Protein AF-A0A661IUP3-F1 (afdb_monomer_lite)

Secondary structure (DSSP, 8-state):
--EEEEE-S-SS-EEEEETTEEEEEE-TT--HHHHHHHTHHHHHHHHHHHHHHHHHHTTPPP----HHHHHHHHHHHHHHHHHHHT--------

Structure (mmCIF, N/CA/C/O backbone):
data_AF-A0A661IUP3-F1
#
_entry.id   AF-A0A661IUP3-F1
#
loop_
_atom_site.group_PDB
_atom_site.id
_atom_site.type_symbol
_atom_site.label_atom_id
_atom_site.label_alt_id
_atom_site.label_comp_id
_atom_site.label_asym_id
_atom_site.label_entity_id
_atom_site.label_seq_id
_atom_site.pdbx_PDB_ins_code
_atom_site.Cartn_x
_atom_site.Cartn_y
_atom_site.Cartn_z
_atom_site.occupancy
_atom_site.B_iso_or_equiv
_atom_site.auth_seq_id
_atom_site.auth_comp_id
_atom_site.auth_asym_id
_atom_site.auth_atom_id
_atom_site.pdbx_PDB_model_num
ATOM 1 N N . MET A 1 1 ? 14.272 -9.500 -12.184 1.00 65.00 1 MET A N 1
ATOM 2 C CA . MET A 1 1 ? 13.018 -8.892 -11.698 1.00 65.00 1 MET A CA 1
ATOM 3 C C . MET A 1 1 ? 12.098 -8.735 -12.888 1.00 65.00 1 MET A C 1
ATOM 5 O O . MET A 1 1 ? 12.494 -8.088 -13.850 1.00 65.00 1 MET A O 1
ATOM 9 N N . GLU A 1 2 ? 10.941 -9.385 -12.862 1.00 83.00 2 GLU A N 1
ATOM 10 C CA . GLU A 1 2 ? 9.963 -9.277 -13.945 1.00 83.00 2 GLU A CA 1
ATOM 11 C C . GLU A 1 2 ? 9.202 -7.953 -13.827 1.00 83.00 2 GLU A C 1
ATOM 13 O O . GLU A 1 2 ? 8.823 -7.539 -12.730 1.00 83.00 2 GLU A O 1
ATOM 18 N N . TYR A 1 3 ? 9.017 -7.262 -14.950 1.00 90.19 3 TYR A N 1
ATOM 19 C CA . TYR A 1 3 ? 8.218 -6.044 -15.024 1.00 90.19 3 TYR A CA 1
ATOM 20 C C . TYR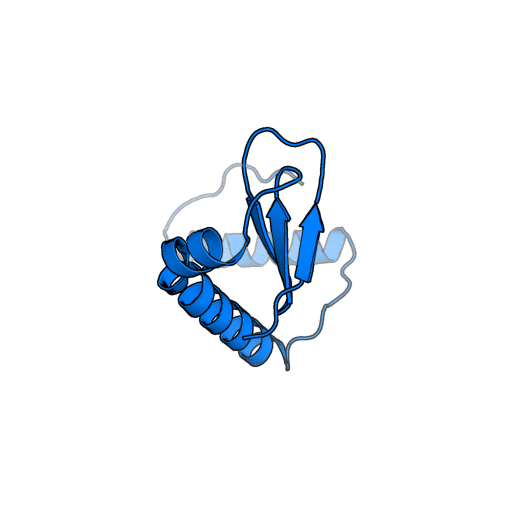 A 1 3 ? 7.446 -5.999 -16.336 1.00 90.19 3 TYR A C 1
ATOM 22 O O . TYR A 1 3 ? 7.913 -6.470 -17.374 1.00 90.19 3 TYR A O 1
ATOM 30 N N . LYS A 1 4 ? 6.259 -5.401 -16.291 1.00 92.75 4 LYS A N 1
ATOM 31 C CA . LYS A 1 4 ? 5.433 -5.147 -17.472 1.00 92.75 4 LYS A CA 1
ATOM 32 C C . LYS A 1 4 ? 5.706 -3.730 -17.968 1.00 92.75 4 LYS A C 1
ATOM 34 O O . LYS A 1 4 ? 5.932 -2.821 -17.170 1.00 92.75 4 LYS A O 1
ATOM 39 N N . VAL A 1 5 ? 5.654 -3.525 -19.280 1.00 94.25 5 VAL A N 1
ATOM 40 C CA . VAL A 1 5 ? 5.789 -2.198 -19.896 1.00 94.25 5 VAL A CA 1
ATOM 41 C C . VAL A 1 5 ? 4.511 -1.875 -20.657 1.00 94.25 5 VAL A C 1
ATOM 43 O O . VAL A 1 5 ? 4.031 -2.677 -21.453 1.00 94.25 5 VAL A O 1
ATOM 46 N N . SER A 1 6 ? 3.954 -0.693 -20.412 1.00 94.88 6 SER A N 1
ATOM 47 C CA . SER A 1 6 ? 2.789 -0.158 -21.109 1.00 94.88 6 SER A CA 1
ATOM 48 C C . SER A 1 6 ? 3.158 1.176 -21.741 1.00 94.88 6 SER A C 1
ATOM 50 O O . SER A 1 6 ? 3.362 2.174 -21.049 1.00 94.88 6 SER A O 1
ATOM 52 N N . TYR A 1 7 ? 3.226 1.202 -23.069 1.00 96.25 7 TYR A N 1
ATOM 53 C CA . TYR A 1 7 ? 3.434 2.441 -23.806 1.00 96.25 7 TYR A CA 1
ATOM 54 C C . TYR A 1 7 ? 2.121 3.207 -23.935 1.00 96.25 7 TYR A C 1
ATOM 56 O O . TYR A 1 7 ? 1.105 2.655 -24.359 1.00 96.25 7 TYR A O 1
ATOM 64 N N . ARG A 1 8 ? 2.125 4.479 -23.538 1.00 95.38 8 ARG A N 1
ATOM 65 C CA . ARG A 1 8 ? 0.938 5.341 -23.539 1.00 95.38 8 ARG A CA 1
ATOM 66 C C . ARG A 1 8 ? 1.294 6.740 -24.024 1.00 95.38 8 ARG A C 1
ATOM 68 O O . ARG A 1 8 ? 2.443 7.169 -23.960 1.00 95.38 8 ARG A O 1
ATOM 75 N N . ARG A 1 9 ? 0.281 7.497 -24.454 1.00 95.50 9 ARG A N 1
ATOM 76 C CA . ARG A 1 9 ? 0.420 8.928 -24.768 1.00 95.50 9 ARG A CA 1
ATOM 77 C C . ARG A 1 9 ? 0.519 9.738 -23.468 1.00 95.50 9 ARG A C 1
ATOM 79 O O . ARG A 1 9 ? -0.433 10.386 -23.049 1.00 95.50 9 ARG A O 1
ATOM 86 N N . VAL A 1 10 ? 1.668 9.646 -22.803 1.00 93.38 10 VAL A N 1
ATOM 87 C CA . VAL A 1 10 ? 2.000 10.361 -21.564 1.00 93.38 10 VAL A CA 1
ATOM 88 C C . VAL A 1 10 ? 3.257 11.199 -21.764 1.00 93.38 10 VAL A C 1
ATOM 90 O O . VAL A 1 10 ? 4.131 10.833 -22.542 1.00 93.38 10 VAL A O 1
ATOM 93 N N . LYS A 1 11 ? 3.358 12.324 -21.047 1.00 92.62 11 LYS A N 1
ATOM 94 C CA . LYS A 1 11 ? 4.539 13.200 -21.103 1.00 92.62 11 LYS A CA 1
ATOM 95 C C . LYS A 1 11 ? 5.731 12.642 -20.315 1.00 92.62 11 LYS A C 1
ATOM 97 O O . LYS A 1 11 ? 6.869 12.859 -20.708 1.00 92.62 11 LYS A O 1
ATOM 102 N N . TYR A 1 12 ? 5.470 11.934 -19.213 1.00 93.06 12 TYR A N 1
ATOM 103 C CA . TYR A 1 12 ? 6.501 11.460 -18.286 1.00 93.06 12 TYR A CA 1
ATOM 104 C C . TYR A 1 12 ? 6.336 9.967 -17.969 1.00 93.06 12 TYR A C 1
ATOM 106 O O . TYR A 1 12 ? 5.198 9.538 -17.738 1.00 93.06 12 TYR A O 1
ATOM 114 N N . PRO A 1 13 ? 7.445 9.202 -17.912 1.00 93.19 13 PRO A N 1
ATOM 115 C CA . PRO A 1 13 ? 7.477 7.845 -17.375 1.00 93.19 13 PRO A CA 1
ATOM 116 C C . PRO A 1 13 ? 6.894 7.740 -15.962 1.00 93.19 13 PRO A C 1
ATOM 118 O O . PRO A 1 13 ? 7.081 8.638 -15.139 1.00 93.19 13 PRO A O 1
ATOM 121 N N . ARG A 1 14 ? 6.218 6.630 -15.657 1.00 94.38 14 ARG A N 1
ATOM 122 C CA . ARG A 1 14 ? 5.700 6.320 -14.316 1.00 94.38 14 ARG A CA 1
ATOM 123 C C . ARG A 1 14 ? 6.050 4.892 -13.923 1.00 94.38 14 ARG A C 1
ATOM 125 O O . ARG A 1 14 ? 6.015 3.993 -14.760 1.00 94.38 14 ARG A O 1
ATOM 132 N N . LEU A 1 15 ? 6.341 4.704 -12.640 1.00 92.75 15 LEU A N 1
ATOM 133 C CA . LEU A 1 15 ? 6.449 3.396 -12.002 1.00 92.75 15 LEU A CA 1
ATOM 134 C C . LEU A 1 15 ? 5.190 3.170 -11.178 1.00 92.75 15 LEU A C 1
ATOM 136 O O . LEU A 1 15 ? 4.893 3.948 -10.273 1.00 92.75 15 LEU A O 1
ATOM 140 N N . GLU A 1 16 ? 4.467 2.102 -11.476 1.00 91.75 16 GLU A N 1
ATOM 141 C CA . GLU A 1 16 ? 3.396 1.605 -10.628 1.00 91.75 16 GLU A CA 1
ATOM 142 C C . GLU A 1 16 ? 3.824 0.260 -10.057 1.00 91.75 16 GLU A C 1
ATOM 144 O O . GLU A 1 16 ? 4.147 -0.657 -10.805 1.00 91.75 16 GLU A O 1
ATOM 149 N N . PHE A 1 17 ? 3.831 0.139 -8.731 1.00 88.25 17 PHE A N 1
ATOM 150 C CA . PHE A 1 17 ? 4.122 -1.121 -8.061 1.00 88.25 17 PHE A CA 1
ATOM 151 C C . PHE A 1 17 ? 2.926 -1.490 -7.193 1.00 88.25 17 PHE A C 1
ATOM 153 O O . PHE A 1 17 ? 2.680 -0.855 -6.166 1.00 88.25 17 PHE A O 1
ATOM 160 N N . LYS A 1 18 ? 2.139 -2.468 -7.642 1.00 79.81 18 LYS A N 1
ATOM 161 C CA . LYS A 1 18 ? 0.915 -2.896 -6.960 1.00 79.81 18 LYS A CA 1
ATOM 162 C C . LYS A 1 18 ? 1.004 -4.384 -6.675 1.00 79.81 18 LYS A C 1
ATOM 164 O O . LYS A 1 18 ? 1.184 -5.175 -7.591 1.00 79.81 18 LYS A O 1
ATOM 169 N N . THR A 1 19 ? 0.905 -4.743 -5.398 1.00 77.88 19 THR A N 1
ATOM 170 C CA . THR A 1 19 ? 0.728 -6.137 -4.951 1.00 77.88 19 THR A CA 1
ATOM 171 C C . THR A 1 19 ? 1.777 -7.121 -5.489 1.00 77.88 19 THR A C 1
ATOM 173 O O . THR A 1 19 ? 1.477 -8.281 -5.739 1.00 77.88 19 THR A O 1
ATOM 176 N N . GLY A 1 20 ? 3.018 -6.666 -5.683 1.00 80.44 20 GLY A N 1
ATOM 177 C CA . GLY A 1 20 ? 4.103 -7.505 -6.201 1.00 80.44 20 GLY A CA 1
ATOM 178 C C . GLY A 1 20 ? 4.287 -7.453 -7.720 1.00 80.44 20 GLY A C 1
ATOM 179 O O . GLY A 1 20 ? 5.288 -7.967 -8.209 1.00 80.44 20 GLY A O 1
ATOM 180 N N . GLU A 1 21 ? 3.438 -6.731 -8.456 1.00 89.00 21 GLU A N 1
ATOM 181 C CA . GLU A 1 21 ? 3.629 -6.479 -9.886 1.00 89.00 21 GLU A CA 1
ATOM 182 C C . GLU A 1 21 ? 4.177 -5.073 -10.165 1.00 89.00 21 GLU A C 1
ATOM 184 O O . GLU A 1 21 ? 3.546 -4.062 -9.834 1.00 89.00 21 GLU A O 1
ATOM 189 N N . LEU A 1 22 ? 5.341 -5.010 -10.819 1.00 92.44 22 LEU A N 1
ATOM 190 C CA . LEU A 1 22 ? 5.928 -3.766 -11.310 1.00 92.44 22 LEU A CA 1
ATOM 191 C C . LEU A 1 22 ? 5.455 -3.476 -12.743 1.00 92.44 22 LEU A C 1
ATOM 193 O O . LEU A 1 22 ? 5.699 -4.257 -13.665 1.00 92.44 22 LEU A O 1
ATOM 197 N N . LEU A 1 23 ? 4.824 -2.320 -12.935 1.00 94.19 23 LEU A N 1
ATOM 198 C CA . LEU A 1 23 ? 4.368 -1.801 -14.220 1.00 94.19 23 LEU A CA 1
ATOM 199 C C . LEU A 1 23 ? 5.063 -0.473 -14.534 1.00 94.19 23 LEU A C 1
ATOM 201 O O . LEU A 1 23 ? 4.948 0.508 -13.799 1.00 94.19 23 LEU A O 1
ATOM 205 N N . LEU A 1 24 ? 5.742 -0.429 -15.676 1.00 94.44 24 LEU A N 1
ATOM 206 C CA . LEU A 1 24 ? 6.310 0.785 -16.242 1.00 94.44 24 LEU A CA 1
ATOM 207 C C . LEU A 1 24 ? 5.343 1.362 -17.266 1.00 94.44 24 LEU A C 1
ATOM 209 O O . LEU A 1 24 ? 5.024 0.713 -18.259 1.00 94.44 24 LEU A O 1
ATOM 213 N N . ILE A 1 25 ? 4.912 2.601 -17.055 1.00 95.50 25 ILE A N 1
ATOM 214 C CA . ILE A 1 25 ? 4.139 3.349 -18.046 1.00 95.50 25 ILE A CA 1
ATOM 215 C C . ILE A 1 25 ? 5.081 4.339 -18.714 1.00 95.50 25 ILE A C 1
ATOM 217 O O . ILE A 1 25 ? 5.555 5.264 -18.057 1.00 95.50 25 ILE A O 1
ATOM 221 N N . LEU A 1 26 ? 5.347 4.157 -20.005 1.00 95.81 26 LEU A N 1
ATOM 222 C CA . LEU A 1 26 ? 6.328 4.949 -20.748 1.00 95.81 26 LEU A CA 1
ATOM 223 C C . LEU A 1 26 ? 5.681 5.701 -21.918 1.00 95.81 26 LEU A C 1
ATOM 225 O O . LEU A 1 26 ? 4.724 5.199 -22.514 1.00 95.81 26 LEU A O 1
ATOM 229 N N . PRO A 1 27 ? 6.204 6.882 -22.296 1.00 95.81 27 PRO A N 1
ATOM 230 C CA . PRO A 1 27 ? 5.943 7.455 -23.610 1.00 95.81 27 PRO A CA 1
ATOM 231 C C . PRO A 1 27 ? 6.411 6.500 -24.717 1.00 95.81 27 PRO A C 1
ATOM 233 O O . PRO A 1 27 ? 7.376 5.754 -24.536 1.00 95.81 27 PRO A O 1
ATOM 236 N N . PHE A 1 28 ? 5.751 6.531 -25.875 1.00 94.94 28 PHE A N 1
ATOM 237 C CA . PHE A 1 28 ? 6.158 5.728 -27.032 1.00 94.94 28 PHE A CA 1
ATOM 238 C C . PHE A 1 28 ? 7.622 5.993 -27.424 1.00 94.94 28 PHE A C 1
ATOM 240 O O . PHE A 1 28 ? 8.068 7.139 -27.428 1.00 94.94 28 PHE A O 1
ATOM 247 N N . GLY A 1 29 ? 8.352 4.926 -27.763 1.00 90.81 29 GLY A N 1
ATOM 248 C CA . GLY A 1 29 ? 9.739 5.000 -28.235 1.00 90.81 29 GLY A CA 1
ATOM 249 C C . GLY A 1 29 ? 10.807 5.141 -27.145 1.00 90.81 29 GLY A C 1
ATOM 250 O O . GLY A 1 29 ? 11.985 5.217 -27.481 1.00 90.81 29 GLY A O 1
ATOM 251 N N . GLN A 1 30 ? 10.439 5.167 -25.859 1.00 92.38 30 GLN A N 1
ATOM 252 C CA . GLN A 1 30 ? 11.422 5.193 -24.770 1.00 92.38 30 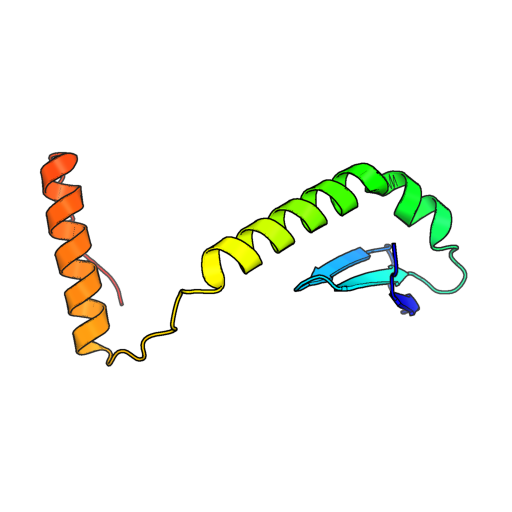GLN A CA 1
ATOM 253 C C . GLN A 1 30 ? 11.852 3.792 -24.332 1.00 92.38 30 GLN A C 1
ATOM 255 O O . GLN A 1 30 ? 11.018 2.905 -24.174 1.00 92.38 30 GLN A O 1
ATOM 260 N N . ASP A 1 31 ? 13.147 3.617 -24.068 1.00 91.69 31 ASP A N 1
ATOM 261 C CA . ASP A 1 31 ? 13.676 2.378 -23.495 1.00 91.69 31 ASP A CA 1
ATOM 262 C C . ASP A 1 31 ? 13.321 2.286 -21.994 1.00 91.69 31 ASP A C 1
ATOM 264 O O . ASP A 1 31 ? 13.621 3.216 -21.235 1.00 91.69 31 ASP A O 1
ATOM 268 N N . PRO A 1 32 ? 12.703 1.188 -21.522 1.00 92.00 32 PRO A N 1
ATOM 269 C CA . PRO A 1 32 ? 12.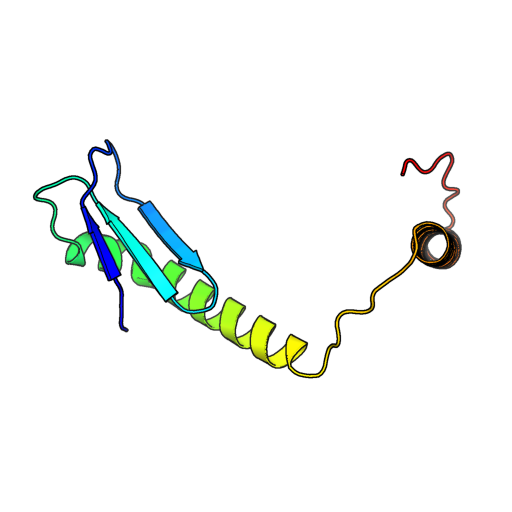480 0.951 -20.098 1.00 92.00 32 PRO A CA 1
ATOM 270 C C . PRO A 1 32 ? 13.764 0.821 -19.271 1.00 92.00 32 PRO A C 1
ATOM 272 O O . PRO A 1 32 ? 13.752 1.195 -18.095 1.00 92.00 32 PRO A O 1
ATOM 275 N N . LYS A 1 33 ? 14.867 0.298 -19.827 1.00 92.19 33 LYS A N 1
ATOM 276 C CA . LYS A 1 33 ? 16.047 -0.097 -19.032 1.00 92.19 33 LYS A CA 1
ATOM 277 C C . LYS A 1 33 ? 16.669 1.054 -18.229 1.00 92.19 33 LYS A C 1
ATOM 279 O O . LYS A 1 33 ? 16.841 0.873 -17.023 1.00 92.19 33 LYS A O 1
ATOM 284 N N . PRO A 1 34 ? 16.954 2.240 -18.807 1.00 91.62 34 PRO A N 1
ATOM 285 C CA . PRO A 1 34 ? 17.547 3.345 -18.052 1.00 91.62 34 PRO A CA 1
ATOM 286 C C . PRO A 1 34 ? 16.630 3.844 -16.931 1.00 91.62 34 PRO A C 1
ATOM 288 O O . PRO A 1 34 ? 17.098 4.298 -15.888 1.00 91.62 34 PRO A O 1
ATOM 291 N N . PHE A 1 35 ? 15.314 3.749 -17.135 1.00 90.62 35 PHE A N 1
ATOM 292 C CA . PHE A 1 35 ? 14.329 4.172 -16.150 1.00 90.62 35 PHE A CA 1
ATOM 293 C C . PHE A 1 35 ? 14.244 3.191 -14.975 1.00 90.62 35 PHE A C 1
ATOM 295 O O . PHE A 1 35 ? 14.260 3.625 -13.824 1.00 90.62 35 PHE A O 1
ATOM 302 N N . VAL A 1 36 ? 14.238 1.878 -15.240 1.00 91.69 36 VAL A N 1
ATOM 303 C CA . VAL A 1 36 ? 14.346 0.853 -14.184 1.00 91.69 36 VAL A CA 1
ATOM 304 C C . VAL A 1 36 ? 15.638 1.040 -13.394 1.00 91.69 36 VAL A C 1
ATOM 306 O O . VAL A 1 36 ? 15.607 1.076 -12.168 1.00 91.69 36 VAL A O 1
ATOM 309 N N . GLU A 1 37 ? 16.757 1.215 -14.094 1.00 93.62 37 GLU A N 1
ATOM 310 C CA . GLU A 1 37 ? 18.081 1.348 -13.492 1.00 93.62 37 GLU A CA 1
ATOM 311 C C . GLU A 1 37 ? 18.160 2.533 -12.529 1.00 93.62 37 GLU A C 1
ATOM 313 O O . GLU A 1 37 ? 18.551 2.391 -11.369 1.00 93.62 37 GLU A O 1
ATOM 318 N N . LYS A 1 38 ? 17.692 3.697 -12.990 1.00 94.00 38 LYS A N 1
ATOM 319 C CA . LYS A 1 38 ? 17.635 4.928 -12.199 1.00 94.00 38 LYS A CA 1
ATOM 320 C C . LYS A 1 38 ? 16.841 4.758 -10.903 1.00 94.00 38 LYS A C 1
ATOM 322 O O . LYS A 1 38 ? 17.149 5.405 -9.904 1.00 94.00 38 LYS A O 1
ATOM 327 N N . HIS A 1 39 ? 15.818 3.906 -10.915 1.00 93.06 39 HIS A N 1
ATOM 328 C CA . HIS A 1 39 ? 14.906 3.709 -9.793 1.00 93.06 39 HIS A CA 1
ATOM 329 C C . HIS A 1 39 ? 15.101 2.375 -9.060 1.00 93.06 39 HIS A C 1
ATOM 331 O O . HIS A 1 39 ? 14.301 2.061 -8.177 1.00 93.06 39 HIS A O 1
ATOM 337 N N . ARG A 1 40 ? 16.173 1.621 -9.349 1.00 92.69 40 ARG A N 1
ATOM 338 C CA . ARG A 1 40 ? 16.405 0.270 -8.812 1.00 92.69 40 ARG A CA 1
ATOM 339 C C . ARG A 1 40 ? 16.235 0.190 -7.294 1.00 92.69 40 ARG A C 1
ATOM 341 O O . ARG A 1 40 ? 15.441 -0.612 -6.820 1.00 92.69 40 ARG A O 1
ATOM 348 N N . ARG A 1 41 ? 16.898 1.072 -6.537 1.00 94.94 41 ARG A N 1
ATOM 349 C CA . ARG A 1 41 ? 16.824 1.062 -5.061 1.00 94.94 41 ARG A CA 1
ATOM 350 C C . ARG A 1 41 ? 15.400 1.258 -4.540 1.00 94.94 41 ARG A C 1
ATOM 352 O O . ARG A 1 41 ? 14.992 0.614 -3.582 1.00 94.94 41 ARG A O 1
ATOM 359 N N . TRP A 1 42 ? 14.639 2.156 -5.169 1.00 93.69 42 TRP A N 1
ATOM 360 C CA . TRP A 1 42 ? 13.246 2.394 -4.789 1.00 93.69 42 TRP A CA 1
ATOM 361 C C . TRP A 1 42 ? 12.378 1.172 -5.092 1.00 93.69 42 TRP A C 1
ATOM 363 O O . TRP A 1 42 ? 11.544 0.792 -4.274 1.00 93.69 42 TRP A O 1
ATOM 373 N N . ILE A 1 43 ? 12.601 0.546 -6.250 1.00 92.12 43 ILE A N 1
ATOM 374 C CA . ILE A 1 43 ? 11.900 -0.665 -6.670 1.00 92.12 43 ILE A CA 1
ATOM 375 C C . ILE A 1 43 ? 12.167 -1.802 -5.673 1.00 92.12 43 ILE A C 1
ATOM 377 O O . ILE A 1 43 ? 11.222 -2.408 -5.178 1.00 92.12 43 ILE A O 1
ATOM 381 N N . GLU A 1 44 ? 13.430 -2.060 -5.335 1.00 92.19 44 GLU A N 1
ATOM 382 C CA . GLU A 1 44 ? 13.830 -3.112 -4.393 1.00 92.19 44 GLU A CA 1
ATOM 383 C C . GLU A 1 44 ? 13.230 -2.889 -3.000 1.00 92.19 44 GLU A C 1
ATOM 385 O O . GLU A 1 44 ? 12.568 -3.783 -2.468 1.00 92.19 44 GLU A O 1
ATOM 390 N N . GLY A 1 45 ? 13.357 -1.674 -2.455 1.00 93.25 45 GLY A N 1
ATOM 391 C CA . GLY A 1 45 ? 12.787 -1.338 -1.148 1.00 93.25 45 GLY A CA 1
ATOM 392 C C . GLY A 1 45 ? 11.260 -1.454 -1.120 1.00 93.25 45 GLY A C 1
ATOM 393 O O . GLY A 1 45 ? 10.681 -1.931 -0.145 1.00 93.25 45 GLY A O 1
ATOM 394 N N . LYS A 1 46 ? 10.572 -1.090 -2.211 1.00 92.31 46 LYS A N 1
ATOM 395 C CA . LYS A 1 46 ? 9.120 -1.300 -2.314 1.00 92.31 46 LYS A CA 1
ATOM 396 C C . LYS A 1 46 ? 8.738 -2.772 -2.433 1.00 92.31 46 LYS A C 1
ATOM 398 O O . LYS A 1 46 ? 7.722 -3.162 -1.861 1.00 92.31 46 LYS A O 1
ATOM 403 N N . ALA A 1 47 ? 9.532 -3.585 -3.124 1.00 91.69 47 ALA A N 1
ATOM 404 C CA . ALA A 1 47 ? 9.318 -5.029 -3.212 1.00 91.69 47 ALA A CA 1
ATOM 405 C C . ALA A 1 47 ? 9.431 -5.695 -1.836 1.00 91.69 47 ALA A C 1
ATOM 407 O O . ALA A 1 47 ? 8.617 -6.549 -1.490 1.00 91.69 47 ALA A O 1
ATOM 408 N N . GLU A 1 48 ? 10.432 -5.318 -1.046 1.00 93.06 48 GLU A N 1
ATOM 409 C CA . GLU A 1 48 ? 10.592 -5.795 0.326 1.00 93.06 48 GLU A CA 1
ATOM 410 C C . GLU A 1 48 ? 9.419 -5.389 1.216 1.00 93.06 48 GLU A C 1
ATOM 412 O O . GLU A 1 48 ? 8.767 -6.266 1.780 1.00 93.06 48 GLU A O 1
ATOM 417 N N . PHE A 1 49 ? 9.055 -4.107 1.215 1.00 92.81 49 PHE A N 1
ATOM 418 C CA . PHE A 1 49 ? 7.908 -3.605 1.968 1.00 92.81 49 PHE A CA 1
ATOM 419 C C . PHE A 1 49 ? 6.604 -4.358 1.647 1.00 92.81 49 PHE A C 1
ATOM 421 O O . PHE A 1 49 ? 5.858 -4.741 2.547 1.00 92.81 49 PHE A O 1
ATOM 428 N N . ILE A 1 50 ? 6.317 -4.603 0.361 1.00 91.12 50 ILE A N 1
ATOM 429 C CA . ILE A 1 50 ? 5.117 -5.351 -0.046 1.00 91.12 50 ILE A CA 1
ATOM 430 C C . ILE A 1 50 ? 5.188 -6.802 0.447 1.00 91.12 50 ILE A C 1
ATOM 432 O O . ILE A 1 50 ? 4.187 -7.321 0.939 1.00 91.12 50 ILE A O 1
ATOM 436 N N . ARG A 1 51 ? 6.352 -7.460 0.345 1.00 91.25 51 ARG A N 1
ATOM 437 C CA . ARG A 1 51 ? 6.536 -8.836 0.838 1.00 91.25 51 ARG A CA 1
ATOM 438 C C . ARG A 1 51 ? 6.318 -8.934 2.345 1.00 91.25 51 ARG A C 1
ATOM 440 O O . ARG A 1 51 ? 5.663 -9.871 2.793 1.00 91.25 51 ARG A O 1
ATOM 447 N N . GLU A 1 52 ? 6.825 -7.975 3.112 1.00 93.62 52 GLU A N 1
ATOM 448 C CA . GLU A 1 52 ? 6.583 -7.885 4.554 1.00 93.62 52 GLU A CA 1
ATOM 449 C C . GLU A 1 52 ? 5.100 -7.702 4.862 1.00 93.62 52 GLU A C 1
ATOM 451 O O . GLU A 1 52 ? 4.533 -8.496 5.605 1.00 93.62 52 GLU A O 1
ATOM 456 N N . CYS A 1 53 ? 4.435 -6.757 4.196 1.00 92.50 53 CYS A N 1
ATOM 457 C CA . CYS A 1 53 ? 3.000 -6.537 4.373 1.00 92.50 53 CYS A CA 1
ATOM 458 C C . CYS A 1 53 ? 2.169 -7.794 4.063 1.00 92.50 53 CYS A C 1
ATOM 460 O O . CYS A 1 53 ? 1.216 -8.100 4.782 1.00 92.50 53 CYS A O 1
ATOM 462 N N . LEU A 1 54 ? 2.509 -8.536 3.003 1.00 90.88 54 LEU A N 1
ATOM 463 C CA . LEU A 1 54 ? 1.828 -9.787 2.645 1.00 90.88 54 LEU A CA 1
ATOM 464 C C . LEU A 1 54 ? 2.063 -10.881 3.692 1.00 90.88 54 LEU A C 1
ATOM 466 O O . LEU A 1 54 ? 1.126 -11.570 4.090 1.00 90.88 54 LEU A O 1
ATOM 470 N N . ARG A 1 55 ? 3.296 -11.011 4.187 1.00 92.56 55 ARG A N 1
ATOM 471 C CA . ARG A 1 55 ? 3.638 -11.949 5.260 1.00 92.56 55 ARG A CA 1
ATOM 472 C C . ARG A 1 55 ? 2.880 -11.623 6.547 1.00 92.56 55 ARG A C 1
ATOM 474 O O . ARG A 1 55 ? 2.210 -12.502 7.086 1.00 92.56 55 ARG A O 1
ATOM 481 N N . ASP A 1 56 ? 2.886 -10.365 6.970 1.00 93.56 56 ASP A N 1
ATOM 482 C CA . ASP A 1 56 ? 2.232 -9.905 8.198 1.00 93.56 56 ASP A CA 1
ATOM 483 C C . ASP A 1 56 ? 0.703 -9.944 8.113 1.00 93.56 56 ASP A C 1
ATOM 485 O O . ASP A 1 56 ? 0.016 -9.900 9.138 1.00 93.56 56 ASP A O 1
ATOM 489 N N . SER A 1 57 ? 0.145 -9.963 6.900 1.00 92.75 57 SER A N 1
ATOM 490 C CA . SER A 1 57 ? -1.300 -10.054 6.664 1.00 92.75 57 SER A CA 1
ATOM 491 C C . SER A 1 57 ? -1.797 -11.467 6.380 1.00 92.75 57 SER A C 1
ATOM 493 O O . SER A 1 57 ? -3.000 -11.684 6.460 1.00 92.75 57 SER A O 1
ATOM 495 N N . SER A 1 58 ? -0.912 -12.440 6.144 1.00 90.81 58 SER A N 1
ATOM 496 C CA . SER A 1 58 ? -1.279 -13.820 5.783 1.00 90.81 58 SER A CA 1
ATOM 497 C C . SER A 1 58 ? -2.252 -14.501 6.760 1.00 90.81 58 SER A C 1
ATOM 499 O O . SER A 1 58 ? -3.111 -15.271 6.339 1.00 90.81 58 SER A O 1
ATOM 501 N N . GLY A 1 59 ? -2.160 -14.192 8.057 1.00 90.62 59 GLY A N 1
ATOM 502 C CA . GLY A 1 59 ? -3.068 -14.701 9.093 1.00 90.62 59 GLY A CA 1
ATOM 503 C C . GLY A 1 59 ? -4.218 -13.759 9.465 1.00 90.62 59 GLY A C 1
ATOM 504 O O . GLY A 1 59 ? -5.055 -14.110 10.298 1.00 90.62 59 GLY A O 1
ATOM 505 N N . LYS A 1 60 ? -4.270 -12.553 8.888 1.00 92.75 60 LYS A N 1
ATOM 506 C CA . LYS A 1 60 ? -5.278 -11.539 9.217 1.00 92.75 60 LYS A CA 1
ATOM 507 C C . LYS A 1 60 ? -6.512 -11.751 8.348 1.00 92.75 60 LYS A C 1
ATOM 509 O O . LYS A 1 60 ? -6.427 -11.786 7.125 1.00 92.75 60 LYS A O 1
ATOM 514 N N . ARG A 1 61 ? -7.680 -11.854 8.980 1.00 91.31 61 ARG A N 1
ATOM 515 C CA . ARG A 1 61 ? -8.963 -11.922 8.270 1.00 91.31 61 ARG A CA 1
ATOM 516 C C . ARG A 1 61 ? -9.597 -10.545 8.228 1.00 91.31 61 ARG A C 1
ATOM 518 O O . ARG A 1 61 ? -9.601 -9.828 9.229 1.00 91.31 61 ARG A O 1
ATOM 525 N N . LEU A 1 62 ? -10.160 -10.199 7.077 1.00 90.19 62 LEU A N 1
ATOM 526 C CA . LEU A 1 62 ? -11.070 -9.068 6.995 1.00 90.19 62 LEU A CA 1
ATOM 527 C C . LEU A 1 62 ? -12.344 -9.435 7.756 1.00 90.19 62 LEU A C 1
ATOM 529 O O . LEU A 1 62 ? -12.912 -10.505 7.554 1.00 90.19 62 LEU A O 1
ATOM 533 N N . VAL A 1 63 ? -12.746 -8.555 8.667 1.00 91.44 63 VAL A N 1
ATOM 534 C CA . VAL A 1 63 ? -13.971 -8.706 9.450 1.00 91.44 63 VAL A CA 1
ATOM 535 C C . VAL A 1 63 ? -14.969 -7.705 8.906 1.00 91.44 63 VAL A C 1
ATOM 537 O O . VAL A 1 63 ? -14.724 -6.496 8.966 1.00 91.44 63 VAL A O 1
ATOM 540 N N . GLU A 1 64 ? -16.080 -8.207 8.382 1.00 93.75 64 GLU A N 1
ATOM 541 C CA . GLU A 1 64 ? -17.217 -7.361 8.048 1.00 93.75 64 GLU A CA 1
ATOM 542 C C . GLU A 1 64 ? -17.848 -6.846 9.338 1.00 93.75 64 GLU A C 1
ATOM 544 O O . GLU A 1 64 ? -18.073 -7.598 10.284 1.00 93.75 64 GLU A O 1
ATOM 549 N N . ARG A 1 65 ? -18.077 -5.536 9.393 1.00 93.12 65 ARG A N 1
ATOM 550 C CA . ARG A 1 65 ? -18.693 -4.874 10.539 1.00 93.12 65 ARG A CA 1
ATOM 551 C C . ARG A 1 65 ? -19.828 -4.002 10.052 1.00 93.12 65 ARG A C 1
ATOM 553 O O . ARG A 1 65 ? -19.667 -3.222 9.113 1.00 93.12 65 ARG A O 1
ATOM 560 N N . SER A 1 66 ? -20.953 -4.084 10.740 1.00 97.06 66 SER A N 1
ATOM 561 C CA . SER A 1 66 ? -22.012 -3.095 10.633 1.00 97.06 66 SER A CA 1
ATOM 562 C C . SER A 1 66 ? -21.501 -1.713 11.053 1.00 97.06 66 SER A C 1
ATOM 564 O O . SER A 1 66 ? -20.515 -1.561 11.784 1.00 97.06 66 SER A O 1
ATOM 566 N N . ARG A 1 67 ? -22.219 -0.661 10.646 1.00 96.38 67 ARG A N 1
ATOM 567 C CA . ARG A 1 67 ? -21.896 0.715 11.057 1.00 96.38 67 ARG A CA 1
ATOM 568 C C . ARG A 1 67 ? -21.893 0.880 12.585 1.00 96.38 67 ARG A C 1
ATOM 570 O O . ARG A 1 67 ? -21.131 1.698 13.094 1.00 96.38 67 ARG A O 1
ATOM 577 N N . GLY A 1 68 ? -22.734 0.128 13.300 1.00 97.00 68 GLY A N 1
ATOM 578 C CA . GLY A 1 68 ? -22.794 0.130 14.764 1.00 97.00 68 GLY A CA 1
ATOM 579 C C . GLY A 1 68 ? -21.543 -0.476 15.396 1.00 97.00 68 GLY A C 1
ATOM 580 O O . GLY A 1 68 ? -20.900 0.178 16.212 1.00 97.00 68 GLY A O 1
ATOM 581 N N . GLU A 1 69 ? -21.148 -1.673 14.957 1.00 97.12 69 GLU A N 1
ATOM 582 C CA . GLU A 1 69 ? -19.932 -2.354 15.433 1.00 97.12 69 GLU A CA 1
ATOM 583 C C . GLU A 1 69 ? -18.669 -1.547 15.127 1.00 97.12 69 GLU A C 1
ATOM 585 O O . GLU A 1 69 ? -17.779 -1.440 15.968 1.00 97.12 69 GLU A O 1
ATOM 590 N N . PHE A 1 70 ? -18.604 -0.924 13.945 1.00 95.81 70 PHE A N 1
ATOM 591 C CA . PHE A 1 70 ? -17.505 -0.031 13.587 1.00 95.81 70 PHE A CA 1
ATOM 592 C C . PHE A 1 70 ? -17.410 1.171 14.534 1.00 95.81 70 PHE A C 1
ATOM 594 O O . PHE A 1 70 ? -16.338 1.447 15.069 1.00 95.81 70 PHE A O 1
ATOM 601 N N . LYS A 1 71 ? -18.528 1.869 14.781 1.00 97.19 71 LYS A N 1
ATOM 602 C CA . LYS A 1 71 ? -18.555 2.999 15.723 1.00 97.19 71 LYS A CA 1
ATOM 603 C C . LYS A 1 71 ? -18.161 2.561 17.131 1.00 97.19 71 LYS A C 1
ATOM 605 O O . LYS A 1 71 ? -17.373 3.254 17.763 1.00 97.19 71 LYS A O 1
ATOM 610 N N . GLY A 1 72 ? -18.671 1.418 17.593 1.00 96.75 72 GLY A N 1
ATOM 611 C CA . GLY A 1 72 ? -18.321 0.844 18.893 1.00 96.75 72 GLY A CA 1
ATOM 612 C C . GLY A 1 72 ? -16.817 0.607 19.038 1.00 96.75 72 GLY A C 1
ATOM 613 O O . GLY A 1 72 ? -16.225 1.070 20.007 1.00 96.75 72 GLY A O 1
ATOM 614 N N . LEU A 1 73 ? -16.188 -0.013 18.033 1.00 96.75 73 LEU A N 1
ATOM 615 C CA . LEU A 1 73 ? -14.737 -0.225 17.999 1.00 96.75 73 LEU A CA 1
ATOM 616 C C . LEU A 1 73 ? -13.953 1.096 18.015 1.00 96.75 73 LEU A C 1
ATOM 618 O O . LEU A 1 73 ? -12.954 1.224 18.715 1.00 96.75 73 LEU A O 1
ATOM 622 N N . VAL A 1 74 ? -14.391 2.097 17.247 1.00 96.62 74 VAL A N 1
ATOM 623 C CA . VAL A 1 74 ? -13.735 3.413 17.243 1.00 96.62 74 VAL A CA 1
ATOM 624 C C . VAL A 1 74 ? -13.826 4.067 18.622 1.00 96.62 74 VAL A C 1
ATOM 626 O O . VAL A 1 74 ? -12.829 4.598 19.105 1.00 96.62 74 VAL A O 1
ATOM 629 N N . TYR A 1 75 ? -14.986 4.010 19.280 1.00 97.00 75 TYR A N 1
ATOM 630 C CA . TYR A 1 75 ? -15.143 4.577 20.618 1.00 97.00 75 TYR A CA 1
ATOM 631 C C . TYR A 1 75 ? -14.312 3.846 21.677 1.00 97.00 75 TYR A C 1
ATOM 633 O O . TYR A 1 75 ? -13.730 4.526 22.518 1.00 97.00 75 TYR A O 1
ATOM 641 N N . SER A 1 76 ? -14.183 2.514 21.612 1.00 97.19 76 SER A N 1
ATOM 642 C CA . SER A 1 76 ? -13.336 1.773 22.558 1.00 9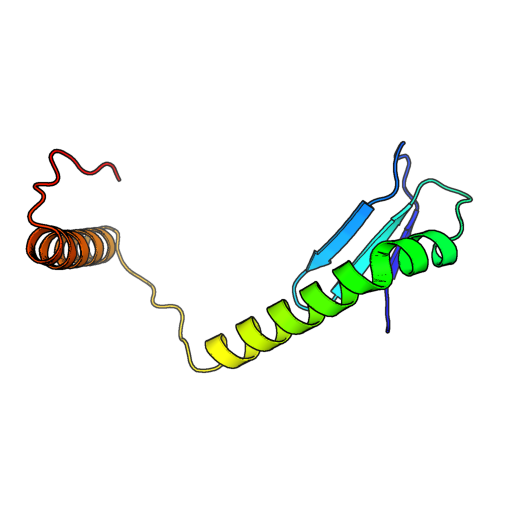7.19 76 SER A CA 1
ATOM 643 C C . SER A 1 76 ? -11.856 2.141 22.415 1.00 97.19 76 SER A C 1
ATOM 645 O O . SER A 1 76 ? -11.173 2.344 23.412 1.00 97.19 76 SER A O 1
ATOM 647 N N . LEU A 1 77 ? -11.372 2.299 21.177 1.00 97.25 77 LEU A N 1
ATOM 648 C CA . LEU A 1 77 ? -9.999 2.747 20.912 1.00 97.25 77 LEU A CA 1
ATOM 649 C C . LEU A 1 77 ? -9.767 4.188 21.380 1.00 97.25 77 LEU A C 1
ATOM 651 O O . LEU A 1 77 ? -8.714 4.504 21.927 1.00 97.25 77 LEU A O 1
ATOM 655 N N . ILE A 1 78 ? -10.751 5.071 21.176 1.00 96.94 78 ILE A N 1
ATOM 656 C CA . ILE A 1 78 ? -10.679 6.450 21.667 1.00 96.94 78 ILE A CA 1
ATOM 657 C C . ILE A 1 78 ? -10.564 6.466 23.185 1.00 96.94 78 ILE A C 1
ATOM 659 O O . ILE A 1 78 ? -9.737 7.207 23.696 1.00 96.94 78 ILE A O 1
ATOM 663 N N . GLU A 1 79 ? -11.368 5.677 23.895 1.00 96.50 79 GLU A N 1
ATOM 664 C CA . GLU A 1 79 ? -11.325 5.612 25.356 1.00 96.50 79 GLU A CA 1
ATOM 665 C C . GLU A 1 79 ? -9.948 5.167 25.867 1.00 96.50 79 GLU A C 1
ATOM 667 O O . GLU A 1 79 ? -9.374 5.833 26.732 1.00 96.50 79 GLU A O 1
ATOM 672 N N . GLU A 1 80 ? -9.395 4.099 25.287 1.00 97.81 80 GLU A N 1
ATOM 673 C CA . GLU A 1 80 ? -8.070 3.568 25.624 1.00 97.81 80 GLU A CA 1
ATOM 674 C C . GLU A 1 80 ? -6.970 4.621 25.425 1.00 97.81 80 GLU A C 1
ATOM 676 O O . GLU A 1 80 ? -6.254 4.969 26.368 1.00 97.81 80 GLU A O 1
ATOM 681 N N . ILE A 1 81 ? -6.899 5.208 24.228 1.00 96.94 81 ILE A N 1
ATOM 682 C CA . ILE A 1 81 ? -5.868 6.190 23.865 1.00 96.94 81 ILE A CA 1
ATOM 683 C C . ILE A 1 81 ? -6.051 7.498 24.647 1.00 96.94 81 ILE A C 1
ATOM 685 O O . ILE A 1 81 ? -5.077 8.109 25.085 1.00 96.94 81 ILE A O 1
ATOM 689 N N . SER A 1 82 ? -7.294 7.946 24.860 1.00 96.81 82 SER A N 1
ATOM 690 C CA . SER A 1 82 ? -7.589 9.130 25.675 1.00 96.81 82 SER A CA 1
ATOM 691 C C . SER A 1 82 ? -7.089 8.970 27.102 1.00 96.81 82 SER A C 1
ATOM 693 O O . SER A 1 82 ? -6.567 9.929 27.672 1.00 96.81 82 SER A O 1
ATOM 695 N N . LYS A 1 83 ? -7.242 7.772 27.675 1.00 96.69 83 LYS A N 1
ATOM 696 C CA . LYS A 1 83 ? -6.757 7.456 29.016 1.00 96.69 83 LYS A CA 1
ATOM 697 C C . LYS A 1 83 ? -5.231 7.430 29.064 1.00 96.69 83 LYS A C 1
ATOM 699 O O . LYS A 1 83 ? -4.666 8.012 29.984 1.00 96.69 83 LYS A O 1
ATOM 704 N N . GLU A 1 84 ? -4.585 6.801 28.085 1.00 97.62 84 GLU A N 1
ATOM 705 C CA . GLU A 1 84 ? -3.121 6.730 27.994 1.00 97.62 84 GLU A CA 1
ATOM 706 C C . GLU A 1 84 ? -2.485 8.120 27.856 1.00 97.62 84 GLU A C 1
ATOM 708 O O . GLU A 1 84 ? -1.533 8.449 28.560 1.00 97.62 84 GLU A O 1
ATOM 713 N N . LEU A 1 85 ? -3.046 8.966 26.989 1.00 96.75 85 LEU A N 1
ATOM 714 C CA . LEU A 1 85 ? -2.506 10.294 26.693 1.00 96.75 85 LEU A CA 1
ATOM 715 C C . LEU A 1 85 ? -3.028 11.400 27.625 1.00 96.75 85 LEU A C 1
ATOM 717 O O . LEU A 1 85 ? -2.567 12.537 27.542 1.00 96.75 85 LEU A O 1
ATOM 721 N N . GLY A 1 86 ? -4.017 11.111 28.477 1.00 96.62 86 GLY A N 1
ATOM 722 C CA . GLY A 1 86 ? -4.659 12.104 29.347 1.00 96.62 86 GLY A CA 1
ATOM 723 C C . GLY A 1 86 ? -5.434 13.190 28.588 1.00 96.62 86 GLY A C 1
ATOM 724 O O . GLY A 1 86 ? -5.603 14.302 29.090 1.00 96.62 86 GLY A O 1
ATOM 725 N N . VAL A 1 87 ? -5.897 12.900 27.369 1.00 95.88 87 VAL A N 1
ATOM 726 C CA . VAL A 1 87 ? -6.597 13.862 26.502 1.00 95.88 87 VAL A CA 1
ATOM 727 C C . VAL A 1 87 ? -8.074 13.527 26.367 1.00 95.88 87 VAL A C 1
ATOM 729 O O . VAL A 1 87 ? -8.468 12.365 26.317 1.00 95.88 87 VAL A O 1
ATOM 732 N N . LYS A 1 88 ? -8.919 14.551 26.221 1.00 94.19 88 LYS A N 1
ATOM 733 C CA . LYS A 1 88 ? -10.357 14.374 25.982 1.00 94.19 88 LYS A CA 1
ATOM 734 C C . LYS A 1 88 ? -10.705 14.639 24.521 1.00 94.19 88 LYS A C 1
ATOM 736 O O . LYS A 1 88 ? -10.631 15.779 24.058 1.00 94.19 88 LYS A O 1
ATOM 741 N N . VAL A 1 89 ? -11.157 13.608 23.811 1.00 92.75 89 VAL A N 1
ATOM 742 C CA . VAL A 1 89 ? -11.711 13.772 22.462 1.00 92.75 89 VAL A CA 1
ATOM 743 C C . V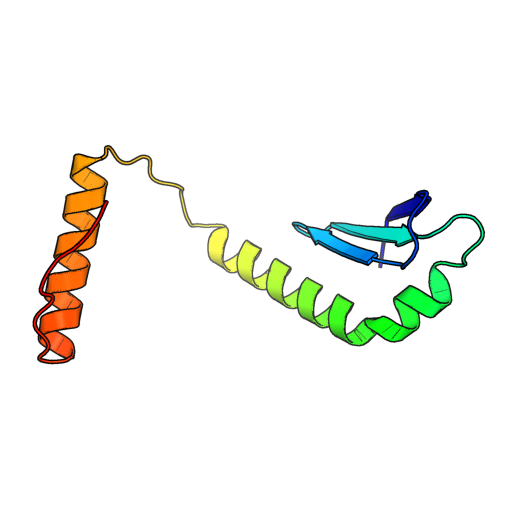AL A 1 89 ? -13.048 14.511 22.548 1.00 92.75 89 VAL A C 1
ATOM 745 O O . VAL A 1 89 ? -13.955 14.106 23.271 1.00 92.75 89 VAL A O 1
ATOM 748 N N . ARG A 1 90 ? -13.174 15.629 21.821 1.00 91.44 90 ARG A N 1
ATOM 749 C CA . ARG A 1 90 ? -14.389 16.465 21.837 1.00 91.44 90 ARG A CA 1
ATOM 750 C C . ARG A 1 90 ? -15.512 15.912 20.966 1.00 91.44 90 ARG A C 1
ATOM 752 O O . ARG A 1 90 ? -16.656 15.869 21.405 1.00 91.44 90 ARG A O 1
ATOM 759 N N . LYS A 1 91 ? -15.213 15.567 19.713 1.00 92.50 91 LYS A N 1
ATOM 760 C CA . LYS A 1 91 ? -16.214 15.126 18.737 1.00 92.50 91 LYS A CA 1
ATOM 761 C C . LYS A 1 91 ? -15.582 14.184 17.722 1.00 92.50 91 LYS A C 1
ATOM 763 O O . LYS A 1 91 ? -14.458 14.415 17.289 1.00 92.50 91 LYS A O 1
ATOM 768 N N . VAL A 1 92 ? -16.334 13.156 17.343 1.00 93.12 92 VAL A N 1
ATOM 769 C CA . VAL A 1 92 ? -15.964 12.166 16.326 1.00 93.12 92 VAL A CA 1
ATOM 770 C C . VAL A 1 92 ? -16.963 12.277 15.178 1.00 93.12 92 VAL A C 1
ATOM 772 O O . VAL A 1 92 ? -18.165 12.401 15.421 1.00 93.12 92 VAL A O 1
ATOM 775 N N . PHE A 1 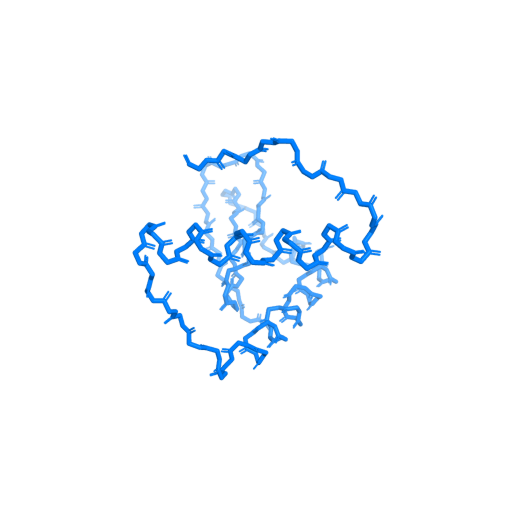93 ? -16.472 12.260 13.941 1.00 94.00 93 PHE A N 1
ATOM 776 C CA . PHE A 1 93 ? -17.285 12.301 12.725 1.00 94.00 93 PHE A CA 1
ATOM 777 C C . PHE A 1 93 ? -17.192 10.949 12.003 1.00 94.00 93 PHE A C 1
ATOM 779 O O . PHE A 1 93 ? -16.123 10.342 11.996 1.00 94.00 93 PHE A O 1
ATOM 786 N N . PHE A 1 94 ? -18.309 10.486 11.431 1.00 89.75 94 PHE A N 1
ATOM 787 C CA . PHE A 1 94 ? -18.473 9.161 10.817 1.00 89.75 94 PHE A CA 1
ATOM 788 C C . PHE A 1 94 ? -19.306 9.213 9.543 1.00 89.75 94 PHE A C 1
ATOM 790 O O . PHE A 1 94 ? -20.273 10.008 9.521 1.00 89.75 94 PHE A O 1
#

Foldseek 3Di:
DDAAEAADCDPDWDWDDPLQYTYIYHHPPDDCVVVCVVCVVVVVVVNVVSVVVCVVCVPPDDDDDDPVRVVVVVVVVCVVVCVVVVHDDDDDDD

pLDDT: mean 92.87, std 4.57, range [65.0, 97.81]

Sequence (94 aa):
MEYKVSYRRVKYPRLEFKTGELLLILPFGQDPKPFVEKHRRWIEGKAEFIRECLRDSSGKRLVERSRGEFKGLVYSLIEEISKELGVKVRKVFF

Radius of gyration: 21.44 Å; chains: 1; bounding box: 41×31×58 Å